Protein 1FNL (pdb70)

Solvent-accessible surface area: 9709 Å² total; per-residue (Å²): 158,124,98,108,95,0,54,6,102,23,95,56,76,15,18,3,4,0,36,103,19,52,2,26,0,94,13,106,31,48,71,12,138,143,50,96,28,0,35,0,42,31,76,138,66,103,56,26,57,116,43,53,39,67,119,14,99,54,2,59,69,121,32,38,10,63,4,62,0,50,8,73,66,7,75,72,0,84,50,40,76,0,65,14,45,130,27,111,8,7,1,1,0,19,122,118,64,5,132,43,120,40,101,1,46,0,74,1,23,15,50,112,151,37,61,4,73,102,0,14,1,5,20,90,60,159,100,80,85,118,44,105,108,54,45,51,20,107,7,110,138,2,70,82,183,10,41,18,36,0,37,0,100,6,45,18,69,110,106,122,14,72,10,124,82,23,110,4,68,10,57,121,121

Sequence (173 aa):
EDLPKAVVFLEPQWYSVLEKDSVTLKCQGAYSPEDNSTQWFHNESLISSQASSYFIDAATVNDSGEYRCQTNLSTLSDPVQLEVHIGWLLLQAPRWVFKEEDPIHLRCHSWKNTALHKVTYLQNGKDRKYFHHNSDFHIPKATLKDSGSYFCRGLVGSKNVSSETVNITITQA

Secondary structure (DSSP, 8-state):
-PPPPPEEEEES--SEEETT--EEEEEE---BTTB---EEEETTEEEESS-SEEEESS--GGG-EEEEEE-SSS--PPPEEEEEE-SSEEEE-S-SEEETT--EEEEEEEPTT---EEEEEEETTEEEEEEEE---EEESS--GGG-EEEEEEEEETTEEEEPPPEEEEEE--

Foldseek 3Di:
DQDAAKAWAKVVLWQEEEFQDKIKIAIHDDADPVWQWKWKDFANHTDGTRDRMDIDRTDDQVSFGWMWMGGPRHHIYDTRTHGYHYFQWAWTWSDQEAEFFDKTKIFTDGDPPWFFAFKFKDFQRHTDDTGRGGDIDIHRTDDQVRFGWIWMWTDTPNDTGIHHIGTHGYHYD

Structure (mmCIF, N/CA/C/O backbone):
data_1FNL
#
_entry.id   1FNL
#
_cell.length_a   67.427
_cell.length_b   85.733
_cell.length_c   36.330
_cell.angle_alpha   90.00
_cell.angle_beta   90.00
_cell.angle_gamma   90.00
#
_symmetry.space_group_name_H-M   'P 21 21 2'
#
loop_
_entity.id
_entity.type
_entity.pdbx_description
1 polymer 'LOW AFFINITY IMMUNOGLOBULIN GAMMA FC REGION RECEPTOR III-B'
2 non-polymer 'MERCURY (II) ION'
3 water water
#
loop_
_atom_site.group_PDB
_atom_site.id
_atom_site.type_symbol
_atom_site.label_atom_id
_atom_site.label_alt_id
_atom_site.label_comp_id
_atom_site.label_asym_id
_atom_site.label_entity_id
_atom_site.label_seq_id
_atom_site.pdbx_PDB_ins_code
_atom_site.Cartn_x
_atom_site.Cartn_y
_atom_site.Cartn_z
_atom_site.occupancy
_atom_site.B_iso_or_equiv
_atom_site.auth_seq_id
_atom_site.auth_comp_id
_atom_site.auth_asym_id
_atom_site.auth_atom_id
_atom_site.pdbx_PDB_model_num
ATOM 1 N N . GLU A 1 3 ? 108.959 46.251 13.538 1.00 68.14 3 GLU A N 1
ATOM 2 C CA . GLU A 1 3 ? 108.824 46.196 12.050 1.00 66.24 3 GLU A CA 1
ATOM 3 C C . GLU A 1 3 ? 109.029 44.779 11.500 1.00 63.79 3 GLU A C 1
ATOM 4 O O . GLU A 1 3 ? 108.549 44.453 10.416 1.00 61.36 3 GLU A O 1
ATOM 6 N N . ASP A 1 4 ? 109.749 43.951 12.251 1.00 61.49 4 ASP A N 1
ATOM 7 C CA . ASP A 1 4 ? 110.022 42.565 11.865 1.00 59.22 4 ASP A CA 1
ATOM 8 C C . ASP A 1 4 ? 108.708 41.756 11.947 1.00 55.46 4 ASP A C 1
ATOM 9 O O . ASP A 1 4 ? 107.994 41.824 12.954 1.00 55.63 4 ASP A O 1
ATOM 14 N N . LEU A 1 5 ? 108.384 41.017 10.882 1.00 47.53 5 LEU A N 1
ATOM 15 C CA . LEU A 1 5 ? 107.160 40.205 10.831 1.00 42.83 5 LEU A CA 1
ATOM 16 C C . LEU A 1 5 ? 107.089 39.126 11.916 1.00 37.64 5 LEU A C 1
ATOM 17 O O . LEU A 1 5 ? 108.102 38.691 12.442 1.00 35.22 5 LEU A O 1
ATOM 22 N N . PRO A 1 6 ? 105.880 38.682 12.262 1.00 36.98 6 PRO A N 1
ATOM 23 C CA . PRO A 1 6 ? 105.735 37.652 13.300 1.00 34.29 6 PRO A CA 1
ATOM 24 C C . PRO A 1 6 ? 106.406 36.333 12.919 1.00 30.23 6 PRO A C 1
ATOM 25 O O . PRO A 1 6 ? 106.447 35.963 11.734 1.00 30.77 6 PRO A O 1
ATOM 29 N N . LYS A 1 7 ? 106.950 35.646 13.918 1.00 24.01 7 LYS A N 1
ATOM 30 C CA . LYS A 1 7 ? 107.548 34.344 13.675 1.00 20.94 7 LYS A CA 1
ATOM 31 C C . LYS A 1 7 ? 106.402 33.352 13.395 1.00 20.65 7 LYS A C 1
ATOM 32 O O . LYS A 1 7 ? 105.215 33.621 13.671 1.00 19.39 7 LYS A O 1
ATOM 38 N N . ALA A 1 8 ? 106.759 32.211 12.837 1.00 17.24 8 ALA A N 1
ATOM 39 C CA . ALA A 1 8 ? 105.768 31.184 12.546 1.00 19.36 8 ALA A CA 1
ATOM 40 C C . ALA A 1 8 ? 105.268 30.600 13.858 1.00 18.10 8 ALA A C 1
ATOM 41 O O . ALA A 1 8 ? 105.930 30.729 14.909 1.00 19.36 8 ALA A O 1
ATOM 43 N N . VAL A 1 9 ? 104.102 29.946 13.823 1.00 17.31 9 VAL A N 1
ATOM 44 C CA . VAL A 1 9 ? 103.539 29.332 15.033 1.00 15.70 9 VAL A CA 1
ATOM 45 C C . VAL A 1 9 ? 103.098 27.891 14.689 1.00 14.74 9 VAL A C 1
ATOM 46 O O . VAL A 1 9 ? 102.511 27.636 13.632 1.00 16.47 9 VAL A O 1
ATOM 50 N N . VAL A 1 10 ? 103.422 26.960 15.572 1.00 19.20 10 VAL A N 1
ATOM 51 C CA . VAL A 1 10 ? 103.036 25.571 15.376 1.00 18.31 10 VAL A CA 1
ATOM 52 C C . VAL A 1 10 ? 101.767 25.311 16.184 1.00 17.79 10 VAL A C 1
ATOM 53 O O . VAL A 1 10 ? 101.665 25.761 17.327 1.00 18.56 10 VAL A O 1
ATOM 57 N N . PHE A 1 11 ? 100.815 24.576 15.602 1.00 16.05 11 PHE A N 1
ATOM 58 C CA . PHE A 1 11 ? 99.597 24.191 16.316 1.00 18.24 11 PHE A CA 1
ATOM 59 C C . PHE A 1 11 ? 99.382 22.699 16.064 1.00 16.31 11 PHE A C 1
ATOM 60 O O . PHE A 1 11 ? 99.722 22.185 14.990 1.00 18.18 11 PHE A O 1
ATOM 68 N N . LEU A 1 12 ? 98.798 22.012 17.050 1.00 14.22 12 LEU A N 1
ATOM 69 C CA . LEU A 1 12 ? 98.489 20.585 16.926 1.00 15.47 12 LEU A CA 1
ATOM 70 C C . LEU A 1 12 ? 96.989 20.389 16.717 1.00 13.56 12 LEU A C 1
ATOM 71 O O . LEU A 1 12 ? 96.177 21.093 17.323 1.00 14.56 12 LEU A O 1
ATOM 76 N N . GLU A 1 13 ? 96.613 19.479 15.826 1.00 14.51 13 GLU A N 1
ATOM 77 C CA . GLU A 1 13 ? 95.214 19.141 15.648 1.00 16.78 13 GLU A CA 1
ATOM 78 C C . GLU A 1 13 ? 95.134 17.599 15.657 1.00 16.10 13 GLU A C 1
ATOM 79 O O . GLU A 1 13 ? 95.763 16.941 14.844 1.00 14.88 13 GLU A O 1
ATOM 85 N N . PRO A 1 14 ? 94.428 17.000 16.637 1.00 14.68 14 PRO A N 1
ATOM 86 C CA . PRO A 1 14 ? 93.716 17.657 17.744 1.00 15.90 14 PRO A CA 1
ATOM 87 C C . PRO A 1 14 ? 94.748 18.275 18.682 1.00 16.38 14 PRO A C 1
ATOM 88 O O . PRO A 1 14 ? 95.967 18.002 18.553 1.00 13.59 14 PRO A O 1
ATOM 92 N N . GLN A 1 15 ? 94.273 19.078 19.637 1.00 13.24 15 GLN A N 1
ATOM 93 C CA . GLN A 1 15 ? 95.141 19.839 20.543 1.00 14.08 15 GLN A CA 1
ATOM 94 C C . GLN A 1 15 ? 96.009 19.076 21.573 1.00 15.31 15 GLN A C 1
ATOM 95 O O . GLN A 1 15 ? 96.942 19.657 22.146 1.00 17.68 15 GLN A O 1
ATOM 101 N N . TRP A 1 16 ? 95.720 17.806 21.797 1.00 12.90 16 TRP A N 1
ATOM 102 C CA . TRP A 1 16 ? 96.440 17.036 22.817 1.00 15.12 16 TRP A CA 1
ATOM 103 C C . TRP A 1 16 ? 97.951 16.999 22.595 1.00 13.90 16 TRP A C 1
ATOM 104 O O . TRP A 1 16 ? 98.422 16.525 21.557 1.00 13.42 16 TRP A O 1
ATOM 115 N N . TYR A 1 17 ? 98.694 17.461 23.592 1.00 13.60 17 TYR A N 1
ATOM 116 C CA . TYR A 1 17 ? 100.163 17.482 23.501 1.00 15.52 17 TYR A CA 1
ATOM 117 C C . TYR A 1 17 ? 100.710 16.072 23.778 1.00 12.45 17 TYR A C 1
ATOM 118 O O . TYR A 1 17 ? 101.849 15.760 23.441 1.00 15.63 17 TYR A O 1
ATOM 127 N N . SER A 1 18 ? 99.909 15.224 24.423 1.00 12.27 18 SER A N 1
ATOM 128 C CA . SER A 1 18 ? 100.383 13.855 24.669 1.00 17.75 18 SER A CA 1
ATOM 129 C C . SER A 1 18 ? 99.413 12.933 23.933 1.00 17.14 18 SER A C 1
ATOM 130 O O . SER A 1 18 ? 98.183 13.140 23.940 1.00 15.42 18 SER A O 1
ATOM 133 N N . VAL A 1 19 ? 99.969 11.930 23.273 1.00 12.18 19 VAL A N 1
ATOM 134 C CA . VAL A 1 19 ? 99.154 10.999 22.495 1.00 11.81 19 VAL A CA 1
ATOM 135 C C . VAL A 1 19 ? 99.681 9.611 22.706 1.00 10.03 19 VAL A C 1
ATOM 136 O O . VAL A 1 19 ? 100.752 9.428 23.261 1.00 12.12 19 VAL A O 1
ATOM 140 N N . LEU A 1 20 ? 98.900 8.630 22.273 1.00 10.83 20 LEU A N 1
ATOM 141 C CA . LEU A 1 20 ? 99.313 7.245 22.377 1.00 10.21 20 LEU A CA 1
ATOM 142 C C . LEU A 1 20 ? 99.881 6.808 21.041 1.00 11.71 20 LEU A C 1
ATOM 143 O O . LEU A 1 20 ? 99.552 7.407 20.008 1.00 13.32 20 LEU A O 1
ATOM 148 N N . GLU A 1 21 ? 100.795 5.812 21.056 1.00 11.34 21 GLU A N 1
ATOM 149 C CA . GLU A 1 21 ? 101.260 5.257 19.806 1.00 13.65 21 GLU A CA 1
ATOM 150 C C . GLU A 1 21 ? 100.040 4.830 18.993 1.00 13.10 21 GLU A C 1
ATOM 151 O O . GLU A 1 21 ? 99.051 4.385 19.547 1.00 13.33 21 GLU A O 1
ATOM 157 N N . LYS A 1 22 ? 100.141 4.998 17.672 1.00 13.08 22 LYS A N 1
ATOM 158 C CA . LYS A 1 22 ? 99.109 4.690 16.672 1.00 10.69 22 LYS A CA 1
ATOM 159 C C . LYS A 1 22 ? 98.131 5.837 16.512 1.00 13.52 22 LYS A C 1
ATOM 160 O O . LYS A 1 22 ? 97.367 5.828 15.568 1.00 11.55 22 LYS A O 1
ATOM 166 N N . ASP A 1 23 ? 98.155 6.826 17.408 1.00 12.52 23 ASP A N 1
ATOM 167 C CA . ASP A 1 23 ? 97.264 7.967 17.229 1.00 11.78 23 ASP A CA 1
ATOM 168 C C . ASP A 1 23 ? 97.727 8.812 16.029 1.00 14.26 23 ASP A C 1
ATOM 169 O O . ASP A 1 23 ? 98.906 8.833 15.704 1.00 12.24 23 ASP A O 1
ATOM 174 N N . SER A 1 24 ? 96.804 9.546 15.395 1.00 12.71 24 SER A N 1
ATOM 175 C CA . SER A 1 24 ? 97.205 10.435 14.312 1.00 10.92 24 SER A CA 1
ATOM 176 C C . SER A 1 24 ? 97.325 11.851 14.894 1.00 14.66 24 SER A C 1
ATOM 177 O O . SER A 1 24 ? 96.506 12.276 15.749 1.00 16.76 24 SER A O 1
ATOM 180 N N . VAL A 1 25 ? 98.325 12.601 14.435 1.00 15.50 25 VAL A N 1
ATOM 181 C CA . VAL A 1 25 ? 98.494 13.979 14.886 1.00 16.64 25 VAL A CA 1
ATOM 182 C C . VAL A 1 25 ? 98.780 14.828 13.664 1.00 13.63 25 VAL A C 1
ATOM 183 O O . VAL A 1 25 ? 99.559 14.412 12.797 1.00 13.51 25 VAL A O 1
ATOM 187 N N . THR A 1 26 ? 98.174 16.014 13.577 1.00 11.17 26 THR A N 1
ATOM 188 C CA . THR A 1 26 ? 98.499 16.897 12.451 1.00 14.26 26 THR A CA 1
ATOM 189 C C . THR A 1 26 ? 99.192 18.123 13.032 1.00 16.34 26 THR A C 1
ATOM 190 O O . THR A 1 26 ? 98.652 18.781 13.908 1.00 14.45 26 THR A O 1
ATOM 194 N N . LEU A 1 27 ? 100.403 18.403 12.561 1.00 15.62 27 LEU A N 1
ATOM 195 C CA .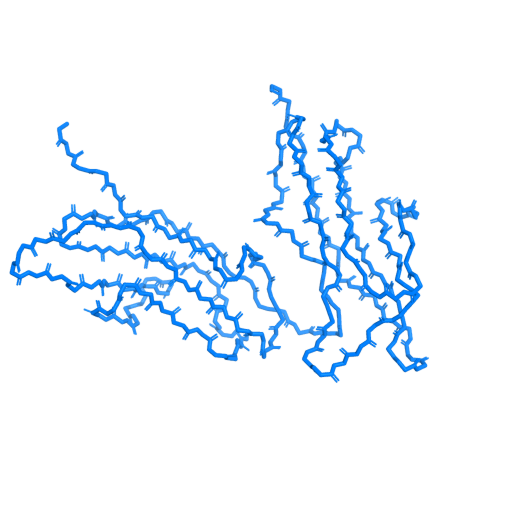 LEU A 1 27 ? 101.148 19.586 13.000 1.00 15.19 27 LEU A CA 1
ATOM 196 C C . LEU A 1 27 ? 100.857 20.666 11.935 1.00 14.04 27 LEU A C 1
ATOM 197 O O . LEU A 1 27 ? 101.110 20.457 10.741 1.00 16.85 27 LEU A O 1
ATOM 202 N N . LYS A 1 28 ? 100.308 21.803 12.348 1.00 15.85 28 LYS A N 1
ATOM 203 C CA . LYS A 1 28 ? 100.006 22.880 11.394 1.00 16.03 28 LYS A CA 1
ATOM 204 C C . LYS A 1 28 ? 100.940 24.050 11.620 1.00 16.09 28 LYS A C 1
ATOM 205 O O . LYS A 1 28 ? 101.3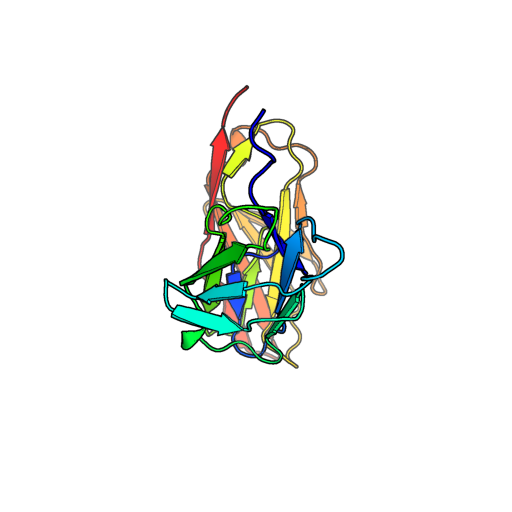18 24.336 12.765 1.00 17.93 28 LYS A O 1
ATOM 211 N N . CYS A 1 29 ? 101.342 24.698 10.531 1.00 15.72 29 CYS A N 1
ATOM 212 C CA . CYS A 1 29 ? 102.238 25.844 10.630 1.00 17.40 29 CYS A CA 1
ATOM 213 C C . CYS A 1 29 ? 101.525 27.103 10.202 1.00 22.36 29 CYS A C 1
ATOM 214 O O . CYS A 1 29 ? 101.066 27.228 9.062 1.00 21.32 29 CYS A O 1
ATOM 217 N N . GLN A 1 30 ? 101.404 28.036 11.129 1.00 22.02 30 GLN A N 1
ATOM 218 C CA . GLN A 1 30 ? 100.756 29.299 10.810 1.00 22.81 30 GLN A CA 1
ATOM 219 C C . GLN A 1 30 ? 101.878 30.247 10.378 1.00 24.91 30 GLN A C 1
ATOM 220 O O . GLN A 1 30 ? 102.729 30.589 11.185 1.00 22.07 30 GLN A O 1
ATOM 226 N N . GLY A 1 31 ? 101.863 30.670 9.117 1.00 24.21 31 GLY A N 1
ATOM 227 C CA . GLY A 1 31 ? 102.902 31.566 8.622 1.00 28.71 31 GLY A CA 1
ATOM 228 C C . GLY A 1 31 ? 102.547 32.174 7.267 1.00 29.67 31 GLY A C 1
ATOM 229 O O . GLY A 1 31 ? 101.547 31.797 6.650 1.00 30.70 31 GLY A O 1
ATOM 230 N N . ALA A 1 32 ? 103.358 33.124 6.810 1.00 27.72 32 ALA A N 1
ATOM 231 C CA . ALA A 1 32 ? 103.120 33.803 5.536 1.00 29.80 32 ALA A CA 1
ATOM 232 C C . ALA A 1 32 ? 104.143 33.361 4.488 1.00 33.13 32 ALA A C 1
ATOM 233 O O . ALA A 1 32 ? 105.251 32.895 4.828 1.00 28.26 32 ALA A O 1
ATOM 235 N N . TYR A 1 33 ? 103.771 33.503 3.214 1.00 32.49 33 TYR A N 1
ATOM 236 C CA . TYR A 1 33 ? 104.630 33.085 2.117 1.00 33.66 33 TYR A CA 1
ATOM 237 C C . TYR A 1 33 ? 104.800 34.205 1.099 1.00 36.64 33 TYR A C 1
ATOM 238 O O . TYR A 1 33 ? 103.912 35.042 0.926 1.00 35.15 33 TYR A O 1
ATOM 247 N N . SER A 1 34 ? 105.947 34.231 0.434 1.00 34.55 34 SER A N 1
ATOM 248 C CA . SER A 1 34 ? 106.167 35.249 -0.589 1.00 36.50 34 SER A CA 1
ATOM 249 C C . SER A 1 34 ? 105.648 34.643 -1.900 1.00 40.68 34 SER A C 1
ATOM 250 O O . SER A 1 34 ? 105.516 33.422 -2.029 1.00 36.60 34 SER A O 1
ATOM 253 N N . PRO A 1 35 ? 105.357 35.489 -2.895 1.00 42.82 35 PRO A N 1
ATOM 254 C CA . PRO A 1 35 ? 104.855 34.989 -4.176 1.00 43.08 35 PRO A CA 1
ATOM 255 C C . PRO A 1 35 ? 105.706 33.884 -4.803 1.00 41.98 35 PRO A C 1
ATOM 256 O O . PRO A 1 35 ? 105.172 32.924 -5.352 1.00 42.52 35 PRO A O 1
ATOM 260 N N . GLU A 1 36 ? 107.025 33.999 -4.702 1.00 40.31 36 GLU A N 1
ATOM 261 C CA . GLU A 1 36 ? 107.909 33.018 -5.326 1.00 41.87 36 GLU A CA 1
ATOM 262 C C . GLU A 1 36 ? 108.410 31.863 -4.472 1.00 39.39 36 GLU A C 1
ATOM 263 O O . GLU A 1 36 ? 109.191 31.033 -4.937 1.00 39.12 36 GLU A O 1
ATOM 269 N N . ASP A 1 37 ? 107.962 31.794 -3.233 1.00 37.85 37 ASP A N 1
ATOM 270 C CA . ASP A 1 37 ? 108.396 30.717 -2.358 1.00 35.82 37 ASP A CA 1
ATOM 271 C C . ASP A 1 37 ? 107.357 30.496 -1.260 1.00 34.68 37 ASP A C 1
ATOM 272 O O . ASP A 1 37 ? 107.235 31.294 -0.332 1.00 33.34 37 ASP A O 1
ATOM 277 N N . ASN A 1 38 ? 106.580 29.429 -1.398 1.00 34.65 38 ASN A N 1
ATOM 278 C CA . ASN A 1 38 ? 105.565 29.133 -0.393 1.00 37.89 38 ASN A CA 1
ATOM 279 C C . ASN A 1 38 ? 105.888 27.813 0.297 1.00 36.22 38 ASN A C 1
ATOM 280 O O . ASN A 1 38 ? 104.990 27.107 0.779 1.00 35.78 38 ASN A O 1
ATOM 285 N N . SER A 1 39 ? 107.181 27.482 0.340 1.00 28.11 39 SER A N 1
ATOM 286 C CA . SER A 1 39 ? 107.621 26.252 0.987 1.00 27.17 39 SER A CA 1
ATOM 287 C C . SER A 1 39 ? 107.547 26.437 2.515 1.00 26.76 39 SER A C 1
ATOM 288 O O . SER A 1 39 ? 107.589 27.569 3.004 1.00 27.24 39 SER A O 1
ATOM 291 N N . THR A 1 40 ? 107.400 25.339 3.262 1.00 25.48 40 THR A N 1
ATOM 292 C CA . THR A 1 40 ? 107.388 25.431 4.725 1.00 21.66 40 THR A CA 1
ATOM 293 C C . THR A 1 40 ? 108.434 24.453 5.181 1.00 18.70 40 THR A C 1
ATOM 294 O O . THR A 1 40 ? 108.579 23.358 4.615 1.00 23.00 40 THR A O 1
ATOM 298 N N . GLN A 1 41 ? 109.228 24.837 6.163 1.00 16.86 41 GLN A N 1
ATOM 299 C CA . GLN A 1 41 ? 110.182 23.884 6.673 1.00 18.10 41 GLN A CA 1
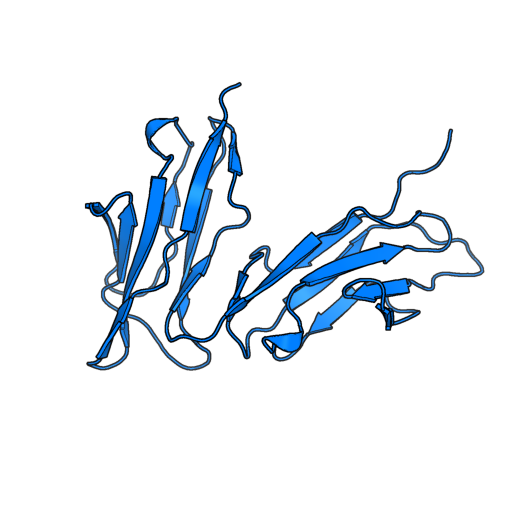ATOM 300 C C . GLN A 1 41 ? 109.727 23.421 8.059 1.00 20.28 41 GLN A C 1
ATOM 301 O O . GLN A 1 41 ? 109.359 24.251 8.909 1.00 19.76 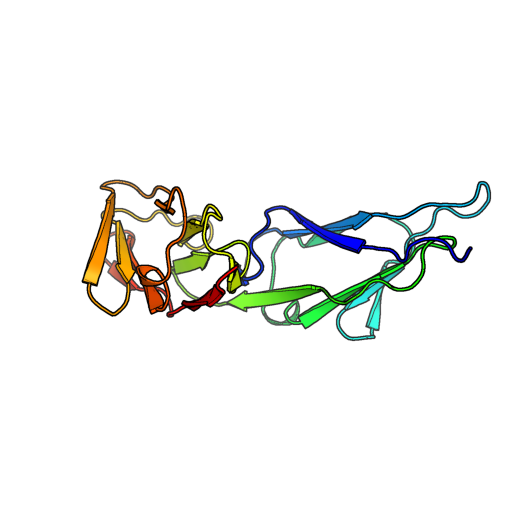41 GLN A O 1
ATOM 307 N N . TRP A 1 42 ? 109.767 22.106 8.273 1.00 17.55 42 TRP A N 1
ATOM 308 C CA . TRP A 1 42 ? 109.412 21.502 9.556 1.00 16.50 42 TRP A CA 1
ATOM 309 C C . TRP A 1 42 ? 110.653 20.906 10.211 1.00 17.86 42 TRP A C 1
ATOM 310 O O . TRP A 1 42 ? 111.501 20.293 9.545 1.00 20.40 42 TRP A O 1
ATOM 321 N N . PHE A 1 43 ? 110.752 21.059 11.522 1.00 15.34 43 PHE A N 1
ATOM 322 C CA . PHE A 1 43 ? 111.869 20.500 12.271 1.00 18.13 43 PHE A CA 1
ATOM 323 C C . PHE A 1 43 ? 111.358 19.686 13.451 1.00 20.44 43 PHE A C 1
ATOM 324 O O . PHE A 1 43 ? 110.393 20.089 14.114 1.00 17.86 43 PHE A O 1
ATOM 332 N N . HIS A 1 44 ? 112.012 18.544 13.674 1.00 16.11 44 HIS A N 1
ATOM 333 C CA . HIS A 1 44 ? 111.755 17.649 14.806 1.00 20.86 44 HIS A CA 1
ATOM 334 C C . HIS A 1 44 ? 113.090 17.641 15.572 1.00 18.05 44 HIS A C 1
ATOM 335 O O . HIS A 1 44 ? 114.101 17.104 15.078 1.00 21.07 44 HIS A O 1
ATOM 342 N N . ASN A 1 45 ? 113.101 18.217 16.765 1.00 17.33 45 ASN A N 1
ATOM 343 C CA . ASN A 1 45 ? 114.337 18.338 17.562 1.00 25.80 45 ASN A CA 1
ATOM 344 C C . ASN A 1 45 ? 115.538 18.816 16.748 1.00 28.86 45 ASN A C 1
ATOM 345 O O . ASN A 1 45 ? 116.566 18.156 16.745 1.00 36.35 45 ASN A O 1
ATOM 350 N N . GLU A 1 46 ? 115.427 19.929 16.041 1.00 33.46 46 GLU A N 1
ATOM 351 C CA . GLU A 1 46 ? 116.583 20.400 15.242 1.00 36.56 46 GLU A CA 1
ATOM 352 C C . GLU A 1 46 ? 116.872 19.637 13.943 1.00 34.02 46 GLU A C 1
ATOM 353 O O . GLU A 1 46 ? 117.765 20.030 13.175 1.00 30.61 46 GLU A O 1
ATOM 359 N N . SER A 1 47 ? 116.160 18.542 13.689 1.00 25.35 47 SER A N 1
ATOM 360 C CA . SER A 1 47 ? 116.357 17.833 12.431 1.00 23.85 47 SER A CA 1
ATOM 361 C C . SER A 1 47 ? 115.297 18.248 11.422 1.00 23.97 47 SER A C 1
ATOM 362 O O . SER A 1 47 ? 114.091 18.239 11.724 1.00 21.13 47 SER A O 1
ATOM 365 N N . LEU A 1 48 ? 115.726 18.585 10.211 1.00 23.20 48 LEU A N 1
ATOM 366 C CA . LEU A 1 48 ? 114.768 18.949 9.170 1.00 21.39 48 LEU A CA 1
ATOM 367 C C . LEU A 1 48 ? 113.963 17.683 8.800 1.00 23.44 48 LEU A C 1
ATOM 368 O O . LEU A 1 48 ? 114.550 16.619 8.624 1.00 27.33 48 LEU A O 1
ATOM 373 N N . ILE A 1 49 ? 112.636 17.787 8.704 1.00 19.69 49 ILE A N 1
ATOM 374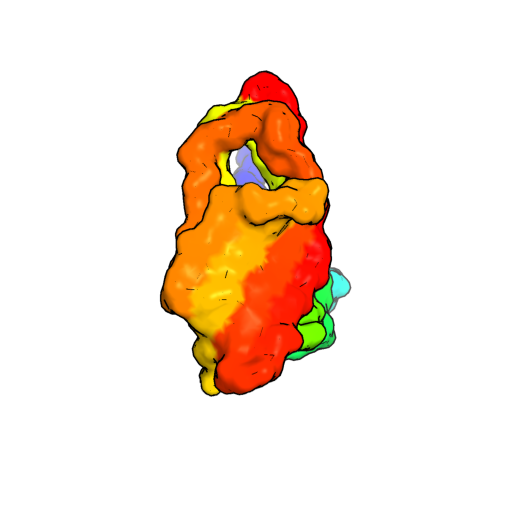 C CA . ILE A 1 49 ? 111.808 16.626 8.342 1.00 25.28 49 ILE A CA 1
ATOM 375 C C . ILE A 1 49 ? 110.912 16.834 7.106 1.00 27.31 49 ILE A C 1
ATOM 376 O O . ILE A 1 49 ? 110.378 15.859 6.536 1.00 26.99 49 ILE A O 1
ATOM 381 N N . SER A 1 50 ? 110.732 18.083 6.696 1.00 21.18 50 SER A N 1
ATOM 382 C CA . SER A 1 50 ? 109.861 18.400 5.558 1.00 29.65 50 SER A CA 1
ATOM 383 C C . SER A 1 50 ? 110.176 19.798 5.071 1.00 29.95 50 SER A C 1
ATOM 384 O O . SER A 1 50 ? 110.440 20.706 5.878 1.00 21.82 50 SER A O 1
ATOM 387 N N . SER A 1 51 ? 110.125 19.985 3.752 1.00 30.38 51 SER A N 1
ATOM 388 C CA . SER A 1 51 ? 110.492 21.286 3.210 1.00 32.92 51 SER A CA 1
ATOM 389 C C . SER A 1 51 ? 109.502 21.993 2.315 1.00 35.36 51 SER A C 1
ATOM 390 O O . SER A 1 51 ? 109.871 22.969 1.661 1.00 38.32 51 SER A O 1
ATOM 393 N N . GLN A 1 52 ? 108.255 21.532 2.255 1.00 31.34 52 GLN A N 1
ATOM 394 C CA . GLN A 1 52 ? 107.313 22.285 1.441 1.00 34.50 52 GLN A CA 1
ATOM 395 C C . GLN A 1 52 ? 105.890 22.455 2.005 1.00 28.62 52 GLN A C 1
ATOM 396 O O . GLN A 1 52 ? 105.457 23.589 2.186 1.00 30.12 52 GLN A O 1
ATOM 402 N N . ALA A 1 53 ? 105.167 21.377 2.321 1.00 29.57 53 ALA A N 1
ATOM 403 C CA . ALA A 1 53 ? 103.783 21.560 2.817 1.00 26.55 53 ALA A CA 1
ATOM 404 C C . ALA A 1 53 ? 103.632 22.273 4.174 1.00 26.00 53 ALA A C 1
ATOM 405 O O . ALA A 1 53 ? 104.456 22.088 5.084 1.00 22.44 53 ALA A O 1
ATOM 407 N N . SER A 1 54 ? 102.569 23.072 4.305 1.00 20.09 54 SER A N 1
ATOM 408 C CA . SER A 1 54 ? 102.334 23.805 5.538 1.00 21.12 54 SER A CA 1
ATOM 409 C C . SER A 1 54 ? 102.037 22.925 6.743 1.00 21.28 54 SER A C 1
ATOM 410 O O . SER A 1 54 ? 102.320 23.321 7.867 1.00 21.06 54 SER A O 1
ATOM 413 N N . SER A 1 55 ? 101.470 21.745 6.515 1.00 19.42 55 SER A N 1
ATOM 414 C CA . SER A 1 55 ? 101.157 20.814 7.610 1.00 17.18 55 SER A CA 1
ATOM 415 C C . SER A 1 55 ? 102.051 19.587 7.517 1.00 18.74 55 SER A C 1
ATOM 416 O O . SER A 1 55 ? 102.561 19.253 6.430 1.00 23.45 55 SER A O 1
ATOM 419 N N . TYR A 1 56 ? 102.270 18.930 8.659 1.00 18.81 56 TYR A N 1
ATOM 420 C CA . TYR A 1 56 ? 103.051 17.708 8.690 1.00 17.47 56 TYR A CA 1
ATOM 421 C C . TYR A 1 56 ? 102.114 16.697 9.371 1.00 19.11 56 TYR A C 1
ATOM 422 O O . TYR A 1 56 ? 101.768 16.840 10.545 1.00 17.53 56 TYR A O 1
ATOM 431 N N . PHE A 1 57 ? 101.668 15.690 8.632 1.00 16.76 57 PHE A N 1
ATOM 432 C CA . PHE A 1 57 ? 100.732 14.715 9.211 1.00 16.18 57 PHE A CA 1
ATOM 433 C C . PHE A 1 57 ? 101.431 13.429 9.682 1.00 16.08 57 PHE A C 1
ATOM 434 O O . PHE A 1 57 ? 102.203 12.815 8.945 1.00 16.19 57 PHE A O 1
ATOM 442 N N . ILE A 1 58 ? 101.192 13.052 10.935 1.00 13.80 58 ILE A N 1
ATOM 443 C CA . ILE A 1 58 ? 101.742 11.820 11.507 1.00 11.95 58 ILE A CA 1
ATOM 444 C C . ILE A 1 58 ? 100.558 10.885 11.520 1.00 13.35 58 ILE A C 1
ATOM 445 O O . ILE A 1 58 ? 99.626 11.063 12.304 1.00 14.70 58 ILE A O 1
ATOM 450 N N . ASP A 1 59 ? 100.582 9.885 10.640 1.00 14.51 59 ASP A N 1
ATOM 451 C CA . ASP A 1 59 ? 99.465 8.956 10.538 1.00 16.09 59 ASP A CA 1
ATOM 452 C C . ASP A 1 59 ? 99.329 8.019 11.721 1.00 13.54 59 ASP A C 1
ATOM 453 O O . ASP A 1 59 ? 98.219 7.748 12.202 1.00 16.18 59 ASP A O 1
ATOM 458 N N . ALA A 1 60 ? 100.461 7.522 12.197 1.00 13.27 60 ALA A N 1
ATOM 459 C CA . ALA A 1 60 ? 100.428 6.575 13.327 1.00 15.62 60 ALA A CA 1
ATOM 460 C C . ALA A 1 60 ? 101.658 6.871 14.164 1.00 15.82 60 ALA A C 1
ATOM 461 O O . ALA A 1 60 ? 102.771 6.402 13.856 1.00 15.70 60 ALA A O 1
ATOM 463 N N . ALA A 1 61 ? 101.459 7.646 15.236 1.00 15.14 61 ALA A N 1
ATOM 464 C CA . ALA A 1 61 ? 102.546 8.076 16.097 1.00 12.47 61 ALA A CA 1
ATOM 465 C C . ALA A 1 61 ? 103.327 6.938 16.717 1.00 14.10 61 ALA A C 1
ATOM 466 O O . ALA A 1 61 ? 102.783 5.857 16.990 1.00 12.68 61 ALA A O 1
ATOM 468 N N . THR A 1 62 ? 104.617 7.185 16.886 1.00 12.57 62 THR A N 1
ATOM 469 C CA . THR A 1 62 ? 105.490 6.247 17.564 1.00 11.13 62 THR A CA 1
ATOM 470 C C . THR A 1 62 ? 106.256 7.042 18.662 1.00 10.34 62 THR A C 1
ATOM 471 O O . THR A 1 62 ? 106.358 8.297 18.635 1.00 12.24 62 THR A O 1
ATOM 475 N N . VAL A 1 63 ? 106.828 6.320 19.626 1.00 11.86 63 VAL A N 1
ATOM 476 C CA . VAL A 1 63 ? 107.498 7.032 20.701 1.00 13.16 63 VAL A CA 1
ATOM 477 C C . VAL A 1 63 ? 108.637 7.855 20.155 1.00 15.08 63 VAL A C 1
ATOM 478 O O . VAL A 1 63 ? 108.943 8.888 20.732 1.00 17.13 63 VAL A O 1
ATOM 482 N N . ASN A 1 64 ? 109.201 7.428 19.014 1.00 13.98 64 ASN A N 1
ATOM 483 C CA . ASN A 1 64 ? 110.308 8.158 18.389 1.00 19.05 64 ASN A CA 1
ATOM 484 C C . ASN A 1 64 ? 109.863 9.533 17.869 1.00 20.27 64 ASN A C 1
ATOM 485 O O . ASN A 1 64 ? 110.705 10.432 17.662 1.00 17.66 64 ASN A O 1
ATOM 490 N N . ASP A 1 65 ? 108.547 9.708 17.675 1.00 12.30 65 ASP A N 1
ATOM 491 C CA . ASP A 1 65 ? 108.018 11.010 17.250 1.00 13.60 65 ASP A CA 1
ATOM 492 C C . ASP A 1 65 ? 107.964 12.034 18.407 1.00 15.38 65 ASP A C 1
ATOM 493 O O . ASP A 1 65 ? 107.738 13.233 18.185 1.00 14.73 65 ASP A O 1
ATOM 498 N N . SER A 1 66 ? 108.171 11.595 19.642 1.00 12.04 66 SER A N 1
ATOM 499 C CA . SER A 1 66 ? 108.163 12.519 20.781 1.00 13.90 66 SER A CA 1
ATOM 500 C C . SER A 1 66 ? 109.247 13.576 20.628 1.00 15.76 66 SER A C 1
ATOM 501 O O . SER A 1 66 ? 110.322 13.296 20.093 1.00 18.46 66 SER A O 1
ATOM 504 N N . GLY A 1 67 ? 108.982 14.764 21.164 1.00 15.57 67 GLY A N 1
ATOM 505 C CA . GLY A 1 67 ? 109.982 15.816 21.099 1.00 17.81 67 GLY A CA 1
ATOM 506 C C . GLY A 1 67 ? 109.457 17.186 20.739 1.00 16.98 67 GLY A C 1
ATOM 507 O O . GLY A 1 67 ? 108.254 17.428 20.786 1.00 16.78 67 GLY A O 1
ATOM 508 N N . GLU A 1 68 ? 110.374 18.072 20.345 1.00 15.35 68 GLU A N 1
ATOM 509 C CA . GLU A 1 68 ? 110.033 19.434 19.991 1.00 18.18 68 GLU A CA 1
ATOM 510 C C . GLU A 1 68 ? 109.869 19.590 18.499 1.00 17.50 68 GLU A C 1
ATOM 511 O O . GLU A 1 68 ? 110.659 19.045 17.693 1.00 19.28 68 GLU A O 1
ATOM 517 N N . TYR A 1 69 ? 108.822 20.303 18.132 1.00 12.23 69 TYR A N 1
ATOM 518 C CA . TYR A 1 69 ? 108.581 20.562 16.715 1.00 15.83 69 TYR A CA 1
ATOM 519 C C . TYR A 1 69 ? 108.568 22.058 16.484 1.00 16.37 69 TYR A C 1
ATOM 520 O O . TYR A 1 69 ? 108.019 22.831 17.296 1.00 17.25 69 TYR A O 1
ATOM 529 N N . ARG A 1 70 ? 109.130 22.468 15.341 1.00 13.98 70 ARG A N 1
ATOM 530 C CA . ARG A 1 70 ? 109.160 23.882 14.982 1.00 15.21 70 ARG A CA 1
ATOM 531 C C . ARG A 1 70 ? 108.961 23.965 13.485 1.00 16.21 70 ARG A C 1
ATOM 532 O O . ARG A 1 70 ? 109.299 23.021 12.738 1.00 16.42 70 ARG A O 1
ATOM 540 N N . CYS A 1 71 ? 108.428 25.094 13.038 1.00 14.94 71 CYS A N 1
ATOM 541 C CA . CYS A 1 71 ? 108.261 25.308 11.605 1.00 13.87 71 CYS A CA 1
ATOM 542 C C . CYS A 1 71 ? 108.695 26.732 11.262 1.00 17.29 71 CYS A C 1
ATOM 543 O O . CYS A 1 71 ? 108.971 27.563 12.150 1.00 17.03 71 CYS A O 1
ATOM 546 N N . GLN A 1 72 ? 108.763 27.014 9.968 1.00 17.43 72 GLN A N 1
ATOM 547 C CA . GLN A 1 72 ? 109.167 28.337 9.491 1.00 21.49 72 GLN A CA 1
ATOM 548 C C . GLN A 1 72 ? 108.793 28.408 8.019 1.00 21.02 72 GLN A C 1
ATOM 549 O O . GLN A 1 72 ? 108.662 27.366 7.354 1.00 19.28 72 GLN A O 1
ATOM 555 N N . THR A 1 73 ? 108.633 29.633 7.516 1.00 18.64 73 THR A N 1
ATOM 556 C CA . TH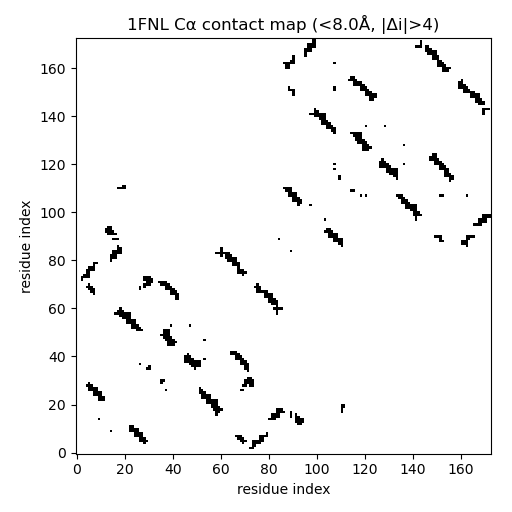R A 1 73 ? 108.325 29.861 6.094 1.00 20.74 73 THR A CA 1
ATOM 557 C C . THR A 1 73 ? 109.385 30.880 5.626 1.00 22.04 73 THR A C 1
ATOM 558 O O . THR A 1 73 ? 110.252 31.262 6.421 1.00 20.71 73 THR A O 1
ATOM 562 N N . ASN A 1 74 ? 109.344 31.341 4.380 1.00 19.25 74 ASN A N 1
ATOM 563 C CA . ASN A 1 74 ? 110.396 32.289 4.009 1.00 23.38 74 ASN A CA 1
ATOM 564 C C . ASN A 1 74 ? 110.114 33.734 4.432 1.00 24.93 74 ASN A C 1
ATOM 565 O O . ASN A 1 74 ? 110.974 34.624 4.271 1.00 24.52 74 ASN A O 1
ATOM 570 N N . LEU A 1 75 ? 108.934 33.953 5.026 1.00 20.80 75 LEU A N 1
ATOM 571 C CA . LEU A 1 75 ? 108.529 35.253 5.564 1.00 22.74 75 LEU A CA 1
ATOM 572 C C . LEU A 1 75 ? 108.316 35.200 7.075 1.00 23.04 75 LEU A C 1
ATOM 573 O O . LEU A 1 75 ? 108.409 36.222 7.728 1.00 21.19 75 LEU A O 1
ATOM 578 N N . SER A 1 76 ? 108.031 34.021 7.632 1.00 17.90 76 SER A N 1
ATOM 579 C CA . SER A 1 76 ? 107.792 33.922 9.083 1.00 20.08 76 SER A CA 1
ATOM 580 C C . SER A 1 76 ? 108.900 33.093 9.700 1.00 21.02 76 SER A C 1
ATOM 581 O O . SER A 1 76 ? 109.029 31.894 9.420 1.00 19.85 76 SER A O 1
ATOM 584 N N . THR A 1 77 ? 109.677 33.728 10.575 1.00 22.04 77 THR A N 1
ATOM 585 C CA . THR A 1 77 ? 110.819 33.068 11.152 1.00 18.29 77 THR A CA 1
ATOM 586 C C . THR A 1 77 ? 110.543 31.873 12.061 1.00 17.43 77 THR A C 1
ATOM 587 O O . THR A 1 77 ? 109.406 31.651 12.487 1.00 16.91 77 THR A O 1
ATOM 591 N N . LEU A 1 78 ? 111.608 31.113 12.319 1.00 14.15 78 LEU A N 1
ATOM 592 C CA . LEU A 1 78 ? 111.540 29.913 13.150 1.00 15.51 78 LEU A CA 1
ATOM 593 C C . LEU A 1 78 ? 110.622 30.035 14.356 1.00 18.93 78 LEU A C 1
ATOM 594 O O . LEU A 1 78 ? 110.840 30.863 15.224 1.00 18.68 78 LEU A O 1
ATOM 599 N N . SER A 1 79 ? 109.592 29.190 14.407 1.00 16.02 79 SER A N 1
ATOM 600 C CA . SER A 1 79 ? 108.601 29.203 15.506 1.00 16.02 79 SER A CA 1
ATOM 601 C C . SER A 1 79 ? 109.167 28.786 16.859 1.00 12.27 79 SER A C 1
ATOM 602 O O . SER A 1 79 ? 110.209 28.101 16.933 1.00 15.89 79 SER A O 1
ATOM 605 N N . ASP A 1 80 ? 108.478 29.162 17.929 1.00 16.03 80 ASP A N 1
ATOM 606 C CA . ASP A 1 80 ? 108.881 28.635 19.226 1.00 17.75 80 ASP A CA 1
ATOM 607 C C . ASP A 1 80 ? 108.562 27.120 19.106 1.00 16.70 80 ASP A C 1
ATOM 608 O O . ASP A 1 80 ? 107.726 26.698 18.301 1.00 19.68 80 ASP A O 1
ATOM 613 N N . PRO A 1 81 ? 109.187 26.284 19.923 1.00 17.97 81 PRO A N 1
ATOM 614 C CA . PRO A 1 81 ? 108.902 24.847 19.828 1.00 15.12 81 PRO A CA 1
ATOM 615 C C . PRO A 1 81 ? 107.619 24.423 20.525 1.00 17.89 81 PRO A C 1
ATOM 616 O O . PRO A 1 81 ? 107.196 25.052 21.510 1.00 20.93 81 PRO A O 1
ATOM 620 N N . VAL A 1 82 ? 106.990 23.381 19.982 1.00 14.86 82 VAL A N 1
ATOM 621 C CA . VAL A 1 82 ? 105.813 22.784 20.590 1.00 15.53 82 VAL A CA 1
ATOM 622 C C . VAL A 1 82 ? 106.206 21.338 20.901 1.00 15.36 82 VAL A C 1
ATOM 623 O O . VAL A 1 82 ? 106.759 20.642 20.062 1.00 16.91 82 VAL A O 1
ATOM 627 N N . GLN A 1 83 ? 105.929 20.895 22.122 1.00 16.62 83 GLN A N 1
ATOM 628 C CA . GLN A 1 83 ? 106.255 19.545 22.564 1.00 20.63 83 GLN A CA 1
ATOM 629 C C . GLN A 1 83 ? 105.129 18.561 22.266 1.00 17.56 83 GLN A C 1
ATOM 630 O O . GLN A 1 83 ? 103.950 18.900 22.395 1.00 20.63 83 GLN A O 1
ATOM 636 N N . LEU A 1 84 ? 105.523 17.370 21.837 1.00 15.57 84 LEU A N 1
ATOM 637 C CA . LEU A 1 84 ? 104.614 16.252 21.560 1.00 15.18 84 LEU A CA 1
ATOM 638 C C . LEU A 1 84 ? 105.200 15.105 22.366 1.00 13.81 84 LEU A C 1
ATOM 639 O O . LEU A 1 84 ? 106.406 14.856 22.329 1.00 18.12 84 LEU A O 1
ATOM 644 N N . GLU A 1 85 ? 104.370 14.451 23.158 1.00 14.42 85 GLU A N 1
ATOM 645 C CA . GLU A 1 85 ? 104.782 13.304 23.974 1.00 18.25 85 GLU A CA 1
ATOM 646 C C . GLU A 1 85 ? 104.027 12.111 23.448 1.00 13.76 85 GLU A C 1
ATOM 647 O O . GLU A 1 85 ? 102.814 12.190 23.310 1.00 17.54 85 GLU A O 1
ATOM 653 N N . VAL A 1 86 ? 104.703 11.001 23.164 1.00 11.51 86 VAL A N 1
ATOM 654 C CA . VAL A 1 86 ? 103.990 9.810 22.698 1.00 10.19 86 VAL A CA 1
ATOM 655 C C . VAL A 1 86 ? 104.199 8.719 23.763 1.00 15.85 86 VAL A C 1
ATOM 656 O O . VAL A 1 86 ? 105.327 8.427 24.190 1.00 16.61 86 VAL A O 1
ATOM 660 N N . HIS A 1 87 ? 103.085 8.160 24.212 1.00 12.53 87 HIS A N 1
ATOM 661 C CA . HIS A 1 87 ? 103.022 7.154 25.262 1.00 13.57 87 HIS A CA 1
ATOM 662 C C . HIS A 1 87 ? 102.579 5.789 24.780 1.00 14.06 87 HIS A C 1
ATOM 663 O O . HIS A 1 87 ? 102.005 5.640 23.696 1.00 11.79 87 HIS A O 1
ATOM 670 N N . ILE A 1 88 ? 102.874 4.766 25.589 1.00 11.26 88 ILE A N 1
ATOM 671 C CA . ILE A 1 88 ? 102.396 3.410 25.300 1.00 6.80 88 ILE A CA 1
ATOM 672 C C . ILE A 1 88 ? 101.587 2.952 26.522 1.00 11.68 88 ILE A C 1
ATOM 673 O O . ILE A 1 88 ? 102.106 2.978 27.657 1.00 14.00 88 ILE A O 1
ATOM 678 N N . GLY A 1 89 ? 100.330 2.532 26.292 1.00 10.21 89 GLY A N 1
ATOM 679 C CA . GLY A 1 89 ? 99.496 2.079 27.390 1.00 13.76 89 GLY A CA 1
ATOM 680 C C . GLY A 1 89 ? 98.073 1.977 26.899 1.00 12.20 89 GLY A C 1
ATOM 681 O O . GLY A 1 89 ? 97.776 2.348 25.755 1.00 13.11 89 GLY A O 1
ATOM 682 N N . TRP A 1 90 ? 97.203 1.420 27.724 1.00 12.57 90 TRP A N 1
ATOM 683 C CA . TRP A 1 90 ? 95.822 1.235 27.317 1.00 13.12 90 TRP A CA 1
ATOM 684 C C . TRP A 1 90 ? 95.019 2.550 27.350 1.00 11.67 90 TRP A C 1
ATOM 685 O O . TRP A 1 90 ? 94.079 2.728 26.590 1.00 15.13 90 TRP A O 1
ATOM 696 N N . LEU A 1 91 ? 95.407 3.454 28.235 1.00 14.45 91 LEU A N 1
ATOM 697 C CA . LEU A 1 91 ? 94.705 4.720 28.412 1.00 13.49 91 LEU A CA 1
ATOM 698 C C . LEU A 1 91 ? 95.694 5.819 28.566 1.00 14.44 91 LEU A C 1
ATOM 699 O O . LEU A 1 91 ? 96.808 5.578 28.984 1.00 14.84 91 LEU A O 1
ATOM 704 N N . LEU A 1 92 ? 95.251 7.046 28.280 1.00 12.76 92 LEU A N 1
ATOM 705 C CA . LEU A 1 92 ? 96.091 8.240 28.402 1.00 11.10 92 LEU A CA 1
ATOM 706 C C . LEU A 1 92 ? 95.177 9.392 28.795 1.00 11.18 92 LEU A C 1
ATOM 707 O O . LEU A 1 92 ? 94.188 9.610 28.132 1.00 12.32 92 LEU A O 1
ATOM 712 N N . LEU A 1 93 ? 95.486 10.131 29.861 1.00 11.24 93 LEU A N 1
ATOM 713 C CA . LEU A 1 93 ? 94.663 11.290 30.237 1.00 12.62 93 LEU A CA 1
ATOM 714 C C . LEU A 1 93 ? 95.228 12.465 29.415 1.00 13.36 93 LEU A C 1
ATOM 715 O O . LEU A 1 93 ? 96.408 12.847 29.552 1.00 13.62 93 LEU A O 1
ATOM 720 N N . GLN A 1 94 ? 94.411 13.009 28.522 1.00 12.51 94 GLN A N 1
ATOM 721 C CA . GLN A 1 94 ? 94.836 14.135 27.675 1.00 13.84 94 GLN A CA 1
ATOM 722 C C . GLN A 1 94 ? 94.241 15.469 28.091 1.00 16.02 94 GLN A C 1
ATOM 723 O O . GLN A 1 94 ? 93.124 15.528 28.613 1.00 12.51 94 GLN A O 1
ATOM 729 N N . ALA A 1 95 ? 95.013 16.537 27.856 1.00 15.96 95 ALA A N 1
ATOM 730 C CA . ALA A 1 95 ? 94.580 17.890 28.140 1.00 18.14 95 ALA A CA 1
ATOM 731 C C . ALA A 1 95 ? 95.275 18.739 27.079 1.00 15.59 95 ALA A C 1
ATOM 732 O O . ALA A 1 95 ? 96.284 18.333 26.515 1.00 12.88 95 ALA A O 1
ATOM 734 N N . PRO A 1 96 ? 94.743 19.939 26.791 1.00 18.56 96 PRO A N 1
ATOM 735 C CA . PRO A 1 96 ? 95.431 20.726 25.772 1.00 18.61 96 PRO A CA 1
ATOM 736 C C . PRO A 1 96 ? 96.771 21.314 26.262 1.00 20.73 96 PRO A C 1
ATOM 737 O O . PRO A 1 96 ? 97.627 21.666 25.459 1.00 21.25 96 PRO A O 1
ATOM 741 N N . ARG A 1 97 ? 96.986 21.320 27.581 1.00 15.43 97 ARG A N 1
ATOM 742 C CA . ARG A 1 97 ? 98.208 21.861 28.181 1.00 18.51 97 ARG A CA 1
ATOM 743 C C . ARG A 1 97 ? 98.181 21.441 29.655 1.00 18.95 97 ARG A C 1
ATOM 744 O O . ARG A 1 97 ? 97.215 20.819 3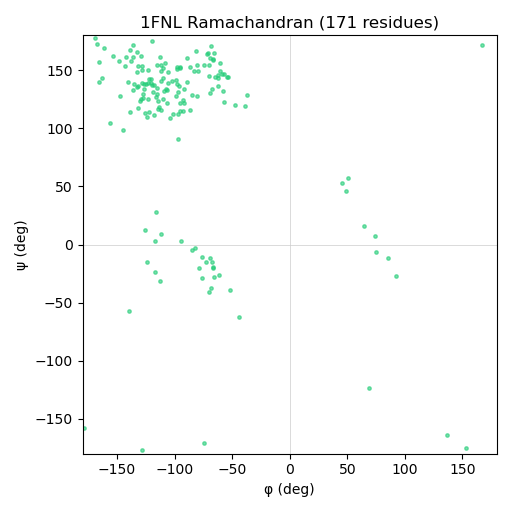0.094 1.00 17.30 97 ARG A O 1
ATOM 752 N N . TRP A 1 98 ? 99.211 21.778 30.429 1.00 19.97 98 TRP A N 1
ATOM 753 C CA . TRP A 1 98 ? 99.198 21.366 31.826 1.00 23.60 98 TRP A CA 1
ATOM 754 C C . TRP A 1 98 ? 99.188 22.555 32.808 1.00 20.83 98 TRP A C 1
ATOM 755 O O . TRP A 1 98 ? 99.172 22.379 34.039 1.00 20.84 98 TRP A O 1
ATOM 766 N N . VAL A 1 99 ? 99.128 23.761 32.252 1.00 18.09 99 VAL A N 1
ATOM 767 C CA . VAL A 1 99 ? 99.056 24.977 33.062 1.00 18.07 99 VAL A CA 1
ATOM 768 C C . VAL A 1 99 ? 97.902 25.818 32.548 1.00 19.38 99 VAL A C 1
ATOM 769 O O . VAL A 1 99 ? 97.842 26.114 31.361 1.00 20.36 99 VAL A O 1
ATOM 773 N N . PHE A 1 100 ? 96.991 26.179 33.444 1.00 19.76 100 PHE A N 1
ATOM 774 C CA . PHE A 1 100 ? 95.816 26.962 33.120 1.00 20.97 100 PHE A CA 1
ATOM 775 C C . PHE A 1 100 ? 95.688 28.184 34.044 1.00 27.54 100 PHE A C 1
ATOM 776 O O . PHE A 1 100 ? 96.151 28.153 35.183 1.00 26.44 100 PHE A O 1
ATOM 784 N N . LYS A 1 101 ? 95.028 29.235 33.564 1.00 30.84 101 LYS A N 1
ATOM 785 C CA . LYS A 1 101 ? 94.803 30.422 34.384 1.00 32.55 101 LYS A CA 1
ATOM 786 C C . LYS A 1 101 ? 93.414 30.267 34.993 1.00 33.22 101 LYS A C 1
ATOM 787 O O . LYS A 1 101 ? 92.546 29.595 34.405 1.00 28.16 101 LYS A O 1
ATOM 793 N N . GLU A 1 102 ? 93.204 30.859 36.171 1.00 31.06 102 GLU A N 1
ATOM 794 C CA . GLU A 1 102 ? 91.896 30.801 36.823 1.00 31.19 102 GLU A CA 1
ATOM 795 C C . GLU A 1 102 ? 90.890 31.331 35.803 1.00 35.50 102 GLU A C 1
ATOM 796 O O . GLU A 1 102 ? 91.223 32.249 35.031 1.00 32.43 102 GLU A O 1
ATOM 802 N N . GLU A 1 103 ? 89.683 30.757 35.793 1.00 34.27 103 GLU A N 1
ATOM 803 C CA . GLU A 1 103 ? 88.610 31.159 34.863 1.00 34.55 103 GLU A CA 1
ATOM 804 C C . GLU A 1 103 ? 88.627 30.317 33.589 1.00 30.47 103 GLU A C 1
ATOM 805 O O . GLU A 1 103 ? 87.600 30.137 32.944 1.00 28.20 103 GLU A O 1
ATOM 811 N N . ASP A 1 104 ? 89.804 29.805 33.241 1.00 28.79 104 ASP A N 1
ATOM 812 C CA . ASP A 1 104 ? 90.005 28.991 32.031 1.00 27.33 104 ASP A CA 1
ATOM 813 C C . ASP A 1 104 ? 89.209 27.695 32.021 1.00 21.10 104 ASP A C 1
ATOM 814 O O . ASP A 1 104 ? 89.006 27.069 33.073 1.00 22.34 104 ASP A O 1
ATOM 819 N N . PRO A 1 105 ? 88.708 27.279 30.837 1.00 21.47 105 PRO A N 1
ATOM 820 C CA . PRO A 1 105 ? 87.980 26.010 30.864 1.00 20.34 105 PRO A CA 1
ATOM 821 C C . PRO A 1 105 ? 89.067 24.915 30.760 1.00 17.28 105 PRO A C 1
ATOM 822 O O . PRO A 1 105 ? 90.112 25.142 30.141 1.00 20.64 105 PRO A O 1
ATOM 826 N N . ILE A 1 106 ? 88.832 23.752 31.362 1.00 16.84 106 ILE A N 1
ATOM 827 C CA . ILE A 1 106 ? 89.794 22.648 31.274 1.00 18.32 106 ILE A CA 1
ATOM 828 C C . ILE A 1 106 ? 89.112 21.416 30.679 1.00 17.67 106 ILE A C 1
ATOM 829 O O . ILE A 1 106 ? 88.229 20.819 31.306 1.00 19.59 106 ILE A O 1
ATOM 834 N N . HIS A 1 107 ? 89.556 21.017 29.491 1.00 17.01 107 HIS A N 1
ATOM 835 C CA . HIS A 1 107 ? 88.985 19.873 28.758 1.00 11.56 107 HIS A CA 1
ATOM 836 C C . HIS A 1 107 ? 89.911 18.663 28.943 1.00 12.41 107 HIS A C 1
ATOM 837 O O . HIS A 1 107 ? 91.038 18.681 28.456 1.00 17.11 107 HIS A O 1
ATOM 844 N N . LEU A 1 108 ? 89.448 17.642 29.645 1.00 12.11 108 LEU A N 1
ATOM 845 C CA . LEU A 1 108 ? 90.277 16.451 29.824 1.00 15.71 108 LEU A CA 1
ATOM 846 C C . LEU A 1 108 ? 89.599 15.334 29.041 1.00 15.58 108 LEU A C 1
ATOM 847 O O . LEU A 1 108 ? 88.355 15.280 28.935 1.00 14.70 108 LEU A O 1
ATOM 852 N N . ARG A 1 109 ? 90.412 14.415 28.544 1.00 12.75 109 ARG A N 1
ATOM 853 C CA . ARG A 1 109 ? 89.912 13.296 27.766 1.00 12.61 109 ARG A CA 1
ATOM 854 C C . ARG A 1 109 ? 90.630 12.044 28.239 1.00 15.15 109 ARG A C 1
ATOM 855 O O . ARG A 1 109 ? 91.862 12.027 28.372 1.00 14.44 109 ARG A O 1
ATOM 863 N N . CYS A 1 110 ? 89.870 10.984 28.484 1.00 12.46 110 CYS A N 1
ATOM 864 C CA . CYS A 1 110 ? 90.467 9.691 28.902 1.00 10.73 110 CYS A CA 1
ATOM 865 C C . CYS A 1 110 ? 90.553 8.886 27.617 1.00 11.08 110 CYS A C 1
ATOM 866 O O . CYS A 1 110 ? 89.630 8.152 27.230 1.00 12.90 110 CYS A O 1
ATOM 869 N N . HIS A 1 111 ? 91.692 9.008 26.949 1.00 10.15 111 HIS A N 1
ATOM 870 C CA . HIS A 1 111 ? 91.818 8.376 25.632 1.00 11.66 111 HIS A CA 1
ATOM 871 C C . HIS A 1 111 ? 92.224 6.926 25.702 1.00 10.66 111 HIS A C 1
ATOM 872 O O . HIS A 1 111 ? 93.200 6.604 26.364 1.00 13.01 111 HIS A O 1
ATOM 879 N N . SER A 1 112 ? 91.470 6.055 25.028 1.00 10.27 112 SER A N 1
ATOM 880 C CA . SER A 1 112 ? 91.850 4.646 24.971 1.00 13.63 112 SER A CA 1
ATOM 881 C C . SER A 1 112 ? 92.640 4.380 23.700 1.00 12.74 112 SER A C 1
ATOM 882 O O . SER A 1 112 ? 92.523 5.080 22.699 1.00 13.12 112 SER A O 1
ATOM 885 N N . TRP A 1 113 ? 93.493 3.363 23.779 1.00 11.76 113 TRP A N 1
ATOM 886 C CA . TRP A 1 113 ? 94.355 2.922 22.693 1.00 12.75 113 TRP A CA 1
ATOM 887 C C . TRP A 1 113 ? 93.530 2.568 21.460 1.00 15.26 113 TRP A C 1
ATOM 888 O O . TRP A 1 113 ? 92.405 2.120 21.608 1.00 13.93 113 TRP A O 1
ATOM 899 N N . LYS A 1 114 ? 94.095 2.805 20.272 1.00 14.43 114 LYS A N 1
ATOM 900 C CA . LYS A 1 114 ? 93.458 2.466 18.993 1.00 14.48 114 LYS A CA 1
ATOM 901 C C . LYS A 1 114 ? 92.664 1.155 18.980 1.00 14.72 114 LYS A C 1
ATOM 902 O O . LYS A 1 114 ? 93.155 0.077 19.342 1.00 13.97 114 LYS A O 1
ATOM 908 N N . ASN A 1 115 ? 91.415 1.239 18.514 1.00 19.33 115 ASN A N 1
ATOM 909 C CA . ASN A 1 115 ? 90.522 0.078 18.391 1.00 18.76 115 ASN A CA 1
ATOM 910 C C . ASN A 1 115 ? 90.105 -0.638 19.678 1.00 19.93 115 ASN A C 1
ATOM 911 O O . ASN A 1 115 ? 89.605 -1.781 19.652 1.00 18.41 115 ASN A O 1
ATOM 916 N N . THR A 1 116 ? 90.305 0.040 20.811 1.00 18.34 116 THR A N 1
ATOM 917 C CA . THR A 1 116 ? 89.835 -0.467 22.095 1.00 20.14 116 THR A CA 1
ATOM 918 C C . THR A 1 116 ? 88.787 0.524 22.582 1.00 20.02 116 THR A C 1
ATOM 919 O O . THR A 1 116 ? 88.806 1.703 22.202 1.00 15.06 116 THR A O 1
ATOM 923 N N . ALA A 1 117 ? 87.870 0.041 23.420 1.00 20.02 117 ALA A N 1
ATOM 924 C CA . ALA A 1 117 ? 86.811 0.880 23.955 1.00 18.47 117 ALA A CA 1
ATOM 925 C C . ALA A 1 117 ? 86.792 0.784 25.463 1.00 15.69 117 ALA A C 1
ATOM 926 O O . ALA A 1 117 ? 86.845 -0.302 26.036 1.00 17.04 117 ALA A O 1
ATOM 928 N N . LEU A 1 118 ? 86.706 1.936 26.106 1.00 16.09 118 LEU A N 1
ATOM 929 C CA . LEU A 1 118 ? 86.684 2.014 27.549 1.00 14.91 118 LEU A CA 1
ATOM 930 C C . LEU A 1 118 ? 85.277 2.241 28.108 1.00 15.16 118 LEU A C 1
ATOM 931 O O . LEU A 1 118 ? 84.518 3.027 27.560 1.00 18.51 118 LEU A O 1
ATOM 936 N N . HIS A 1 119 ? 84.943 1.593 29.223 1.00 17.82 119 HIS A N 1
ATOM 937 C CA . HIS A 1 119 ? 83.630 1.807 29.859 1.00 19.38 119 HIS A CA 1
ATOM 938 C C . HIS A 1 119 ? 83.836 2.028 31.361 1.00 20.39 119 HIS A C 1
ATOM 939 O O . HIS A 1 119 ? 84.922 1.755 31.893 1.00 15.36 119 HIS A O 1
ATOM 946 N N . LYS A 1 120 ? 82.808 2.531 32.047 1.00 16.22 120 LYS A N 1
ATOM 947 C CA . LYS A 1 120 ? 82.888 2.759 33.506 1.00 18.31 120 LYS A CA 1
ATOM 948 C C . LYS A 1 120 ? 84.128 3.542 33.877 1.00 18.17 120 LYS A C 1
ATOM 949 O O . LYS A 1 120 ? 84.964 3.116 34.702 1.00 21.35 120 LYS A O 1
ATOM 955 N N . VAL A 1 121 ? 84.214 4.719 33.272 1.00 15.84 121 VAL A N 1
ATOM 956 C CA . VAL A 1 121 ? 85.361 5.608 33.428 1.00 14.49 121 VAL A CA 1
ATOM 957 C C . VAL A 1 121 ? 85.236 6.625 34.557 1.00 16.51 121 VAL A C 1
ATOM 958 O O . VAL A 1 121 ? 84.211 7.306 34.671 1.00 16.23 121 VAL A O 1
ATOM 962 N N . THR A 1 122 ? 86.296 6.764 35.362 1.00 16.87 122 THR A N 1
ATOM 963 C CA . THR A 1 122 ? 86.310 7.768 36.434 1.00 16.37 122 THR A CA 1
ATOM 964 C C . THR A 1 122 ? 87.527 8.665 36.203 1.00 16.32 122 THR A C 1
ATOM 965 O O . THR A 1 122 ? 88.584 8.182 35.834 1.00 14.80 122 THR A O 1
ATOM 969 N N . TYR A 1 123 ? 87.363 9.964 36.406 1.00 13.11 123 TYR A N 1
ATOM 970 C CA . TYR A 1 123 ? 88.465 10.913 36.309 1.00 15.45 123 TYR A CA 1
ATOM 971 C C . TYR A 1 123 ? 88.706 11.240 37.794 1.00 14.46 123 TYR A C 1
ATOM 972 O O . TYR A 1 123 ? 87.759 11.504 38.541 1.00 15.95 123 TYR A O 1
ATOM 981 N N . LEU A 1 124 ? 89.958 11.214 38.218 1.00 14.71 124 LEU A N 1
ATOM 982 C CA . LEU A 1 124 ? 90.287 11.474 39.595 1.00 11.45 124 LEU A CA 1
ATOM 983 C C . LEU A 1 124 ? 91.253 12.606 39.701 1.00 14.88 124 LEU A C 1
ATOM 984 O O . LEU A 1 124 ? 92.047 12.846 38.783 1.00 13.78 124 LEU A O 1
ATOM 989 N N . GLN A 1 125 ? 91.157 13.325 40.824 1.00 15.59 125 GLN A N 1
ATOM 990 C CA . 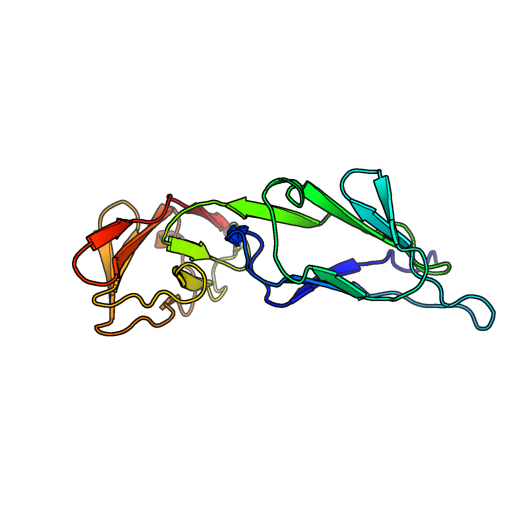GLN A 1 125 ? 92.056 14.423 41.131 1.00 14.89 125 GLN A CA 1
ATOM 991 C C . GLN A 1 125 ? 92.575 14.201 42.552 1.00 17.43 125 GLN A C 1
ATOM 992 O O . GLN A 1 125 ? 91.785 14.089 43.504 1.00 16.09 125 GLN A O 1
ATOM 998 N N . ASN A 1 126 ? 93.896 14.148 42.690 1.00 15.75 126 ASN A N 1
ATOM 999 C CA . ASN A 1 126 ? 94.510 13.930 43.992 1.00 16.32 126 ASN A CA 1
ATOM 1000 C C . ASN A 1 126 ? 93.890 12.758 44.716 1.00 19.49 126 ASN A C 1
ATOM 1001 O O . ASN A 1 126 ? 93.592 12.843 45.922 1.00 18.86 126 ASN A O 1
ATOM 1006 N N . GLY A 1 127 ? 93.714 11.662 43.972 1.00 16.84 127 GLY A N 1
ATOM 1007 C CA . GLY A 1 127 ? 93.161 10.426 44.506 1.00 18.26 127 GLY A CA 1
ATOM 1008 C C . GLY A 1 127 ? 91.662 10.377 44.805 1.00 22.28 127 GLY A C 1
ATOM 1009 O O . GLY A 1 127 ? 91.179 9.395 45.375 1.00 22.70 127 GLY A O 1
ATOM 1010 N N . LYS A 1 128 ? 90.920 11.414 44.423 1.00 20.65 128 LYS A N 1
ATOM 1011 C CA . LYS A 1 128 ? 89.477 11.456 44.675 1.00 24.04 128 LYS A CA 1
ATOM 1012 C C . LYS A 1 128 ? 88.683 11.567 43.380 1.00 21.94 128 LYS A C 1
ATOM 1013 O O . LYS A 1 128 ? 89.070 12.299 42.464 1.00 19.58 128 LYS A O 1
ATOM 1019 N N . ASP A 1 129 ? 87.578 10.831 43.313 1.00 22.86 129 ASP A N 1
ATOM 1020 C CA . ASP A 1 129 ? 86.700 10.848 42.142 1.00 24.52 129 ASP A CA 1
ATOM 1021 C C . ASP A 1 129 ? 86.196 12.263 41.843 1.00 24.55 129 ASP A C 1
ATOM 1022 O O . ASP A 1 129 ? 85.747 12.961 42.757 1.00 26.52 129 ASP A O 1
ATOM 1027 N N . ARG A 1 130 ? 86.290 12.689 40.582 1.00 21.31 130 ARG A N 1
ATOM 1028 C CA . ARG A 1 130 ? 85.800 13.993 40.120 1.00 24.69 130 ARG A CA 1
ATOM 1029 C C . ARG A 1 130 ? 84.602 13.802 39.154 1.00 24.97 130 ARG A C 1
ATOM 1030 O O . ARG A 1 130 ? 83.705 14.657 39.088 1.00 21.08 130 ARG A O 1
ATOM 1038 N N . LYS A 1 131 ? 84.583 12.696 38.406 1.00 18.83 131 LYS A N 1
ATOM 1039 C CA . LYS A 1 131 ? 83.517 12.477 37.433 1.00 17.49 131 LYS A CA 1
ATOM 1040 C C . LYS A 1 131 ? 83.496 11.028 36.972 1.00 20.92 131 LYS A C 1
ATOM 1041 O O . LYS A 1 131 ? 84.547 10.442 36.709 1.00 17.80 131 LYS A O 1
ATOM 1047 N N . TYR A 1 132 ? 82.296 10.481 36.822 1.00 17.15 132 TYR A N 1
ATOM 1048 C CA . TYR A 1 132 ? 82.112 9.108 36.359 1.00 14.66 132 TYR A CA 1
ATOM 1049 C C . TYR A 1 132 ? 81.199 9.064 35.123 1.00 14.57 132 TYR A C 1
ATOM 1050 O O . TYR A 1 132 ? 80.213 9.790 35.053 1.00 16.76 132 TYR A O 1
ATOM 1059 N N . PHE A 1 133 ? 81.561 8.248 34.145 1.00 13.67 133 PHE A N 1
ATOM 1060 C CA . PHE A 1 133 ? 80.745 8.048 32.939 1.00 17.38 133 PHE A CA 1
ATOM 1061 C C . PHE A 1 133 ? 80.626 6.560 32.708 1.00 20.68 133 PHE A C 1
ATOM 1062 O O . PHE A 1 133 ? 81.621 5.824 32.779 1.00 18.90 133 PHE A O 1
ATOM 1070 N N . HIS A 1 134 ? 79.422 6.105 32.382 1.00 18.78 134 HIS A N 1
ATOM 1071 C CA . HIS A 1 134 ? 79.195 4.689 32.118 1.00 21.16 134 HIS A CA 1
ATOM 1072 C C . HIS A 1 134 ? 79.906 4.308 30.814 1.00 19.13 134 HIS A C 1
ATOM 1073 O O . HIS A 1 134 ? 80.457 3.211 30.699 1.00 24.22 134 HIS A O 1
ATOM 1080 N N . HIS A 1 135 ? 79.896 5.213 29.833 1.00 19.63 135 HIS A N 1
ATOM 1081 C CA . HIS A 1 135 ? 80.589 5.004 28.560 1.00 23.16 135 HIS A CA 1
ATOM 1082 C C . HIS A 1 135 ? 81.546 6.177 28.441 1.00 24.72 135 HIS A C 1
ATOM 1083 O O . HIS A 1 135 ? 81.198 7.323 28.788 1.00 24.74 135 HIS A O 1
ATOM 1090 N N . ASN A 1 136 ? 82.722 5.905 27.911 1.00 21.11 136 ASN A N 1
ATOM 1091 C CA . ASN A 1 136 ? 83.754 6.920 27.799 1.00 18.42 136 ASN A CA 1
ATOM 1092 C C . ASN A 1 136 ? 83.302 8.256 27.220 1.00 20.87 136 ASN A C 1
ATOM 1093 O O . ASN A 1 136 ? 82.781 8.312 26.091 1.00 20.34 136 ASN A O 1
ATOM 1098 N N . SER A 1 137 ? 83.470 9.311 28.015 1.00 16.06 137 SER A N 1
ATOM 1099 C CA . SER A 1 137 ? 83.129 10.671 27.604 1.00 16.25 137 SER A CA 1
ATOM 1100 C C . SER A 1 137 ? 84.173 11.587 28.173 1.00 14.54 137 SER A C 1
ATOM 1101 O O . SER A 1 137 ? 84.858 11.215 29.115 1.00 11.01 137 SER A O 1
ATOM 1104 N N . ASP A 1 138 ? 84.288 12.797 27.623 1.00 15.44 138 ASP A N 1
ATOM 1105 C CA . ASP A 1 138 ? 85.255 13.761 28.131 1.00 16.56 138 ASP A CA 1
ATOM 1106 C C . ASP A 1 138 ? 84.765 14.489 29.365 1.00 16.97 138 ASP A C 1
ATOM 1107 O O . ASP A 1 138 ? 83.566 14.648 29.592 1.00 19.52 138 ASP A O 1
ATOM 1112 N N . PHE A 1 139 ? 85.712 14.961 30.163 1.00 14.28 139 PHE A N 1
ATOM 1113 C CA . PHE A 1 139 ? 85.374 15.706 31.377 1.00 15.46 139 PHE A CA 1
ATOM 1114 C C . PHE A 1 139 ? 85.789 17.163 31.201 1.00 14.22 139 PHE A C 1
ATOM 1115 O O . PHE A 1 139 ? 86.962 17.494 31.057 1.00 15.71 139 PHE A O 1
ATOM 1123 N N . HIS A 1 140 ? 84.789 18.047 31.197 1.00 16.30 140 HIS A N 1
ATOM 1124 C CA . HIS A 1 140 ? 85.017 19.466 31.038 1.00 17.37 140 HIS A CA 1
ATOM 1125 C C . HIS A 1 140 ? 84.810 20.192 32.358 1.00 19.09 140 HIS A C 1
ATOM 1126 O O . HIS A 1 140 ? 83.747 20.084 32.984 1.00 17.04 140 HIS A O 1
ATOM 1133 N N . ILE A 1 141 ? 85.844 20.881 32.822 1.00 20.16 141 ILE A N 1
ATOM 1134 C CA . ILE A 1 141 ? 85.724 21.665 34.063 1.00 24.26 141 ILE A CA 1
ATOM 1135 C C . ILE A 1 141 ? 85.436 23.075 33.540 1.00 21.39 141 ILE A C 1
ATOM 1136 O O . ILE A 1 141 ? 86.285 23.711 32.918 1.00 22.07 141 ILE A O 1
ATOM 1141 N N . PRO A 1 142 ? 84.213 23.586 33.792 1.00 25.43 142 PRO A N 1
ATOM 1142 C CA . PRO A 1 142 ? 83.790 24.908 33.338 1.00 25.89 142 PRO A CA 1
ATOM 1143 C C . PRO A 1 142 ? 84.770 26.082 33.497 1.00 28.56 142 PRO A C 1
ATOM 1144 O O . PRO A 1 142 ? 85.200 26.720 32.519 1.00 25.73 142 PRO A O 1
ATOM 1148 N N . LYS A 1 143 ? 85.107 26.372 34.744 1.00 22.86 143 LYS A N 1
ATOM 1149 C CA . LYS A 1 143 ? 85.973 27.517 35.032 1.00 27.30 143 LYS A CA 1
ATOM 1150 C C . LYS A 1 143 ? 86.945 27.104 36.094 1.00 22.77 143 LYS A C 1
ATOM 1151 O O . LYS A 1 143 ? 86.539 26.851 37.229 1.00 22.63 143 LYS A O 1
ATOM 1157 N N . ALA A 1 144 ? 88.222 27.052 35.729 1.00 26.24 144 ALA A N 1
ATOM 1158 C CA . ALA A 1 144 ? 89.243 26.617 36.664 1.00 22.86 144 ALA A CA 1
ATOM 1159 C C . ALA A 1 144 ? 89.390 27.504 37.895 1.00 25.98 144 ALA A C 1
ATOM 1160 O O . ALA A 1 144 ? 89.368 28.730 37.778 1.00 27.74 144 ALA A O 1
ATOM 1162 N N . THR A 1 145 ? 89.516 26.887 39.069 1.00 26.06 145 THR A N 1
ATOM 1163 C CA . THR A 1 145 ? 89.776 27.647 40.291 1.00 26.74 145 THR A CA 1
ATOM 1164 C C . THR A 1 145 ? 91.111 27.089 40.771 1.00 29.69 145 THR A C 1
ATOM 1165 O O . THR A 1 145 ? 91.631 26.136 40.198 1.00 25.86 145 THR A O 1
ATOM 1169 N N . LEU A 1 146 ? 91.674 27.660 41.824 1.00 26.04 146 LEU A N 1
ATOM 1170 C CA . LEU A 1 146 ? 92.930 27.138 42.338 1.00 24.84 146 LEU A CA 1
ATOM 1171 C C . LEU A 1 146 ? 92.736 25.739 42.929 1.00 25.85 146 LEU A C 1
ATOM 1172 O O . LEU A 1 146 ? 93.691 24.974 43.067 1.00 28.55 146 LEU A O 1
ATOM 1177 N N . LYS A 1 147 ? 91.504 25.397 43.275 1.00 24.69 147 LYS A N 1
ATOM 1178 C CA . LYS A 1 147 ? 91.232 24.073 43.830 1.00 27.26 147 LYS A CA 1
ATOM 1179 C C . LYS A 1 147 ? 91.397 22.988 42.755 1.00 24.95 147 LYS A C 1
ATOM 1180 O O . LYS A 1 147 ? 91.441 21.810 43.068 1.00 28.41 147 LYS A O 1
ATOM 1186 N N . ASP A 1 148 ? 91.511 23.396 41.494 1.00 26.56 148 ASP A N 1
ATOM 1187 C CA . ASP A 1 148 ? 91.687 22.413 40.415 1.00 25.06 148 ASP A CA 1
ATOM 1188 C C . ASP A 1 148 ? 93.140 21.977 40.185 1.00 27.24 148 ASP A C 1
ATOM 1189 O O . ASP A 1 148 ? 93.409 21.079 39.367 1.00 28.13 148 ASP A O 1
ATOM 1194 N N . SER A 1 149 ? 94.095 22.580 40.892 1.00 23.23 149 SER A N 1
ATOM 1195 C CA . SER A 1 149 ? 95.488 22.150 40.726 1.00 22.73 149 SER A CA 1
ATOM 1196 C C . SER A 1 149 ? 95.625 20.774 41.335 1.00 19.54 149 SER A C 1
ATOM 1197 O O . SER A 1 149 ? 95.001 20.462 42.366 1.00 20.18 149 SER A O 1
ATOM 1200 N N . GLY A 1 150 ? 96.450 19.929 40.743 1.00 18.32 150 GLY A N 1
ATOM 1201 C CA . GLY A 1 150 ? 96.612 18.626 41.344 1.00 18.58 150 GLY A CA 1
ATOM 1202 C C . GLY A 1 150 ? 97.000 17.579 40.333 1.00 18.88 150 GLY A C 1
ATOM 1203 O O . GLY A 1 150 ? 97.222 17.897 39.169 1.00 19.75 150 GLY A O 1
ATOM 1204 N N . SER A 1 151 ? 97.065 16.350 40.823 1.00 16.52 151 SER A N 1
ATOM 1205 C CA . SER A 1 151 ? 97.418 15.164 40.068 1.00 14.79 151 SER A CA 1
ATOM 1206 C C . SER A 1 151 ? 96.171 14.444 39.568 1.00 20.51 151 SER A C 1
ATOM 1207 O O . SER A 1 151 ? 95.363 13.938 40.359 1.00 18.34 151 SER A O 1
ATOM 1210 N N . TYR A 1 152 ? 96.014 14.412 38.241 1.00 16.83 152 TYR A N 1
ATOM 1211 C CA . TYR A 1 152 ? 94.850 13.782 37.636 1.00 14.60 152 TYR A CA 1
ATOM 1212 C C . TYR A 1 152 ? 95.184 12.495 36.905 1.00 13.99 152 TYR A C 1
ATOM 1213 O O . TYR A 1 152 ? 96.298 12.313 36.408 1.00 17.22 152 TYR A O 1
ATOM 1222 N N . PHE A 1 153 ? 94.206 11.596 36.843 1.00 13.47 153 PHE A N 1
ATOM 1223 C CA . PHE A 1 153 ? 94.350 10.377 36.067 1.00 12.96 153 PHE A CA 1
ATOM 1224 C C . PHE A 1 153 ? 92.956 9.854 35.847 1.00 15.97 153 PHE A C 1
ATOM 1225 O O . PHE A 1 153 ? 91.972 10.402 36.406 1.00 13.17 153 PHE A O 1
ATOM 1233 N N . CYS A 1 154 ? 92.847 8.867 34.965 1.00 13.91 154 CYS A N 1
ATOM 1234 C CA . CYS A 1 154 ? 91.555 8.271 34.722 1.00 12.68 154 CYS A CA 1
ATOM 1235 C C . CYS A 1 154 ? 91.718 6.760 34.678 1.00 13.82 154 CYS A C 1
ATOM 1236 O O . CYS A 1 154 ? 92.829 6.219 34.516 1.00 13.33 154 CYS A O 1
ATOM 1239 N N . ARG A 1 155 ? 90.606 6.055 34.848 1.00 11.29 155 ARG A N 1
ATOM 1240 C CA . ARG A 1 155 ? 90.657 4.622 34.830 1.00 12.65 155 ARG A CA 1
ATOM 1241 C C . ARG A 1 155 ? 89.317 4.109 34.388 1.00 16.82 155 ARG A C 1
ATOM 1242 O O . ARG A 1 155 ? 88.308 4.845 34.437 1.00 15.95 155 ARG A O 1
ATOM 1250 N N . GLY A 1 156 ? 89.297 2.858 33.979 1.00 14.35 156 GLY A N 1
ATOM 1251 C CA . GLY A 1 156 ? 88.044 2.233 33.582 1.00 15.94 156 GLY A CA 1
ATOM 1252 C C . GLY A 1 156 ? 88.264 0.798 33.186 1.00 16.35 156 GLY A C 1
ATOM 1253 O O . GLY A 1 156 ? 89.270 0.166 33.571 1.00 19.53 156 GLY A O 1
ATOM 1254 N N . LEU A 1 157 ? 87.333 0.280 32.401 1.00 15.17 157 LEU A N 1
ATOM 1255 C CA . LEU A 1 157 ? 87.402 -1.103 31.953 1.00 16.07 157 LEU A CA 1
ATOM 1256 C C . LEU A 1 157 ? 87.471 -1.207 30.445 1.00 16.12 157 LEU A C 1
ATOM 1257 O O . LEU A 1 157 ? 86.777 -0.484 29.726 1.00 16.36 157 LEU A O 1
ATOM 1262 N N . VAL A 1 158 ? 88.326 -2.090 29.949 1.00 17.34 158 VAL A N 1
ATOM 1263 C CA . VAL A 1 158 ? 88.411 -2.356 28.507 1.00 19.72 158 VAL A CA 1
ATOM 1264 C C . VAL A 1 158 ? 88.162 -3.854 28.546 1.00 25.13 158 VAL A C 1
ATOM 1265 O O . VAL A 1 158 ? 89.009 -4.617 29.046 1.00 24.86 158 VAL A O 1
ATOM 1269 N N . GLY A 1 159 ? 87.000 -4.275 28.068 1.00 23.89 159 GLY A N 1
ATOM 1270 C CA . GLY A 1 159 ? 86.685 -5.691 28.160 1.00 28.42 159 GLY A CA 1
ATOM 1271 C C . GLY A 1 159 ? 86.495 -5.964 29.643 1.00 27.22 159 GLY A C 1
ATOM 1272 O O . GLY A 1 159 ? 85.690 -5.308 30.303 1.00 29.04 159 GLY A O 1
ATOM 1273 N N . SER A 1 160 ? 87.249 -6.905 30.197 1.00 27.93 160 SER A N 1
ATOM 1274 C CA . SER A 1 160 ? 87.131 -7.189 31.627 1.00 30.18 160 SER A CA 1
ATOM 1275 C C . SER A 1 160 ? 88.426 -6.760 32.329 1.00 29.98 160 SER A C 1
ATOM 1276 O O . SER A 1 160 ? 88.626 -7.039 33.501 1.00 30.58 160 SER A O 1
ATOM 1279 N N . LYS A 1 161 ? 89.303 -6.064 31.606 1.00 27.25 161 LYS A N 1
ATOM 1280 C CA . LYS A 1 161 ? 90.578 -5.634 32.181 1.00 21.78 161 LYS A CA 1
ATOM 1281 C C . LYS A 1 161 ? 90.476 -4.219 32.777 1.00 19.29 161 LYS A C 1
ATOM 1282 O O . LYS A 1 161 ? 90.064 -3.282 32.094 1.00 18.08 161 LYS A O 1
ATOM 1288 N N . ASN A 1 162 ? 90.817 -4.070 34.054 1.00 20.63 162 ASN A N 1
ATOM 1289 C CA . ASN A 1 162 ? 90.813 -2.761 34.714 1.00 17.39 162 ASN A CA 1
ATOM 1290 C C . ASN A 1 162 ? 92.128 -2.090 34.310 1.00 20.99 162 ASN A C 1
ATOM 1291 O O . ASN A 1 162 ? 93.210 -2.675 34.445 1.00 18.67 162 ASN A O 1
ATOM 1296 N N . VAL A 1 163 ? 92.035 -0.875 33.805 1.00 17.06 163 VAL A N 1
ATOM 1297 C CA . VAL A 1 163 ? 93.213 -0.151 33.351 1.00 18.91 163 VAL A CA 1
ATOM 1298 C C . VAL A 1 163 ? 93.182 1.257 33.935 1.00 14.31 163 VAL A C 1
ATOM 1299 O O . VAL A 1 163 ? 92.102 1.801 34.198 1.00 16.14 163 VAL A O 1
ATOM 1303 N N . SER A 1 164 ? 94.365 1.863 34.092 1.00 17.83 164 SER A N 1
ATOM 1304 C CA . SER A 1 164 ? 94.480 3.194 34.680 1.00 20.34 164 SER A CA 1
ATOM 1305 C C . SER A 1 164 ? 95.533 3.975 33.913 1.00 21.71 164 SER A C 1
ATOM 1306 O O . SER A 1 164 ? 96.574 3.430 33.588 1.00 20.09 164 SER A O 1
ATOM 1309 N N . SER A 1 165 ? 95.290 5.247 33.657 1.00 16.45 165 SER A N 1
ATOM 1310 C CA . SER A 1 165 ? 96.279 6.053 32.943 1.00 16.27 165 SER A CA 1
ATOM 1311 C C . SER A 1 165 ? 97.376 6.548 33.880 1.00 15.39 165 SER A C 1
ATOM 1312 O O . SER A 1 165 ? 97.242 6.543 35.122 1.00 15.96 165 SER A O 1
ATOM 1315 N N . GLU A 1 166 ? 98.453 7.039 33.296 1.00 13.63 166 GLU A N 1
ATOM 1316 C CA . GLU A 1 166 ? 99.480 7.658 34.124 1.00 18.98 166 GLU A CA 1
ATOM 1317 C C . GLU A 1 166 ? 98.888 9.003 34.625 1.00 21.98 166 GLU A C 1
ATOM 1318 O O . GLU A 1 166 ? 97.858 9.475 34.114 1.00 18.06 166 GLU A O 1
ATOM 1324 N N . THR A 1 167 ? 99.507 9.598 35.647 1.00 20.48 167 THR A N 1
ATOM 1325 C CA . THR A 1 167 ? 99.010 10.851 36.177 1.00 18.89 167 THR A CA 1
ATOM 1326 C C . THR A 1 167 ? 99.547 12.041 35.441 1.00 19.27 167 THR A C 1
ATOM 1327 O O . THR A 1 167 ? 100.629 11.993 34.868 1.00 22.06 167 THR A O 1
ATOM 1331 N N . VAL A 1 168 ? 98.772 13.118 35.447 1.00 16.75 168 VAL A N 1
ATOM 1332 C CA . VAL A 1 168 ? 99.131 14.374 34.787 1.00 19.44 168 VAL A CA 1
ATOM 1333 C C . VAL A 1 168 ? 98.972 15.468 35.857 1.00 19.07 168 VAL A C 1
ATOM 1334 O O . VAL A 1 168 ? 97.912 15.579 36.485 1.00 17.81 168 VAL A O 1
ATOM 1338 N N . ASN A 1 169 ? 100.020 16.252 36.081 1.00 18.41 169 ASN A N 1
ATOM 1339 C CA . ASN A 1 169 ? 99.976 17.320 37.085 1.00 18.85 169 ASN A CA 1
ATOM 1340 C C . ASN A 1 169 ? 99.531 18.609 36.448 1.00 21.37 169 ASN A C 1
ATOM 1341 O O . ASN A 1 169 ? 100.191 19.110 35.541 1.00 28.73 169 ASN A O 1
ATOM 1346 N N . ILE A 1 170 ? 98.443 19.164 36.961 1.00 18.38 170 ILE A N 1
ATOM 1347 C CA . ILE A 1 170 ? 97.876 20.400 36.438 1.00 19.72 170 ILE A CA 1
ATOM 1348 C C . ILE A 1 170 ? 98.089 21.553 37.409 1.00 17.34 170 ILE A C 1
ATOM 1349 O O . ILE A 1 170 ? 97.880 21.410 38.614 1.00 20.57 170 ILE A O 1
ATOM 1354 N N . THR A 1 171 ? 98.560 22.672 36.881 1.00 21.26 171 THR A N 1
ATOM 1355 C CA . THR A 1 171 ? 98.805 23.866 37.696 1.00 21.98 171 THR A CA 1
ATOM 1356 C C . THR A 1 171 ? 97.871 24.965 37.249 1.00 23.36 171 THR A C 1
ATOM 1357 O O . THR A 1 171 ? 97.719 25.200 36.043 1.00 20.48 171 THR A O 1
ATOM 1361 N N . ILE A 1 172 ? 97.255 25.640 38.210 1.00 26.13 172 ILE A N 1
ATOM 1362 C CA . ILE A 1 172 ? 96.397 26.768 37.891 1.00 26.10 172 ILE A CA 1
ATOM 1363 C C . ILE A 1 172 ? 97.132 27.997 38.388 1.00 25.84 172 ILE A C 1
ATOM 1364 O O . ILE A 1 172 ? 97.520 28.061 39.565 1.00 29.70 172 ILE A O 1
ATOM 1369 N N . THR A 1 173 ? 97.349 28.964 37.517 1.00 27.32 173 THR A N 1
ATOM 1370 C CA . THR A 1 173 ? 98.005 30.191 37.946 1.00 34.24 173 THR A CA 1
ATOM 1371 C C . THR A 1 173 ? 96.915 31.222 38.213 1.00 41.80 173 THR A C 1
ATOM 1372 O O . THR A 1 173 ? 95.825 31.185 37.610 1.00 38.00 173 THR A O 1
ATOM 1376 N N . GLN A 1 174 ? 97.204 32.136 39.131 1.00 45.43 174 GLN A N 1
ATOM 1377 C CA . GLN A 1 174 ? 96.250 33.172 39.478 1.00 54.06 174 GLN A CA 1
ATOM 1378 C C . GLN A 1 174 ? 96.219 34.204 38.352 1.00 56.55 174 GLN A C 1
ATOM 1379 O O . GLN A 1 174 ? 96.807 33.980 37.290 1.00 56.66 174 GLN A O 1
ATOM 1385 N N . ALA A 1 175 ? 95.532 35.322 38.590 1.00 62.24 175 ALA A N 1
ATOM 1386 C CA . ALA A 1 175 ? 95.383 36.412 37.615 1.00 62.34 175 ALA A CA 1
ATOM 1387 C C . ALA A 1 175 ? 94.328 36.043 36.576 1.00 63.88 175 ALA A C 1
ATOM 1388 O O . ALA A 1 175 ? 93.518 35.137 36.795 1.00 63.13 175 ALA A O 1
#

B-factor: mean 24.84, std 11.8, range [6.8, 74.94]

CATH classification: 2.60.40.10 (+1 more: 2.60.40.10)

Organism: Homo sapiens (NCBI:txid9606)

Nearest PDB structures (foldseek):
  5ml9-assembly1_A  TM=9.632E-01  e=3.209E-29  Homo sapiens
  5mn2-assembly1_A  TM=9.287E-01  e=7.564E-30  Homo sapiens
  5yc5-assembly1_C  TM=9.556E-01  e=6.079E-28  Homo sapiens
  3sgj-assembly2_C-2  TM=9.079E-01  e=5.105E-29  Homo sapiens
  7uru-assembly1_C  TM=9.296E-01  e=3.273E-28  Homo sapiens

Radius of gyration: 18.34 Å; Cα contacts (8 Å, |Δi|>4): 460; chains: 1; bounding box: 37×53×50 Å

InterPro domains:
  IPR003599 Immunoglobulin domain subtype [SM00409] (32-105)
  IPR003599 Immunoglobulin domain subtype [SM00409] (113-191)
  IPR007110 Immunoglobulin-like domain [PS50835] (24-105)
  IPR013783 Immunoglobulin-like fold [G3DSA:2.60.40.10] (19-107)
  IPR013783 Immunoglobulin-like fold [G3DSA:2.60.40.10] (108-192)
  IPR036179 Immunoglobulin-like domain superfamily [SSF48726] (23-104)
  IPR036179 Immunoglobulin-like domain superfamily [SSF48726] (108-191)
  IPR050488 Immunoglobulin Fc region receptor [PTHR11481] (19-198)

GO terms:
  GO:0005886 plasma membrane (C, IDA)
  GO:0034235 GPI anchor binding (F, IDA)
  GO:0006955 immune response (P, TAS)
  GO:0005576 extracellular region (C, TAS)
  GO:0005886 plasma membrane (C, TAS)
  GO:0030667 secretory granule membrane (C, TAS)
  GO:0070062 extracellular exosome (C, HDA)